Protein AF-A0A926PRQ7-F1 (afdb_monomer_lite)

Sequence (76 aa):
MPRKRTNFVIDDRVLAALKNMARRSNTSVNRFVENVLFELAKEQGEIDASAEPLGETRGRPSDQYEKASDSTQEEI

Structure (mmCIF, N/CA/C/O backbone):
data_AF-A0A926PRQ7-F1
#
_entry.id   AF-A0A926PRQ7-F1
#
loop_
_atom_site.group_PDB
_atom_site.id
_atom_site.type_symbol
_atom_site.label_atom_id
_atom_site.label_alt_id
_atom_site.label_comp_id
_atom_site.label_asym_id
_atom_site.label_entity_id
_atom_site.label_seq_id
_atom_site.pdbx_PDB_ins_code
_atom_site.Cartn_x
_atom_site.Cartn_y
_atom_site.Cartn_z
_atom_site.occupancy
_atom_site.B_iso_or_equiv
_atom_site.auth_seq_id
_atom_site.auth_comp_id
_atom_site.auth_asym_id
_atom_site.auth_atom_id
_atom_site.pdbx_PDB_model_num
ATOM 1 N N . MET A 1 1 ? 4.131 -10.220 12.463 1.00 66.69 1 MET A N 1
ATOM 2 C CA . MET A 1 1 ? 3.612 -11.061 11.362 1.00 66.69 1 MET A CA 1
ATOM 3 C C . MET A 1 1 ? 4.560 -10.982 10.173 1.00 66.69 1 MET A C 1
ATOM 5 O O . MET A 1 1 ? 4.998 -9.876 9.868 1.00 66.69 1 MET A O 1
ATOM 9 N N . PRO A 1 2 ? 4.924 -12.109 9.537 1.00 77.94 2 PRO A N 1
ATOM 10 C CA . PRO A 1 2 ? 5.726 -12.098 8.314 1.00 77.94 2 PRO A CA 1
ATOM 11 C C . PRO A 1 2 ? 4.890 -11.626 7.112 1.00 77.94 2 PRO A C 1
ATOM 13 O O . PRO A 1 2 ? 3.709 -11.957 7.012 1.00 77.94 2 PRO A O 1
ATOM 16 N N . ARG A 1 3 ? 5.498 -10.875 6.182 1.00 82.81 3 ARG A N 1
ATOM 17 C CA . ARG A 1 3 ? 4.847 -10.522 4.907 1.00 82.81 3 ARG A CA 1
ATOM 18 C C . ARG A 1 3 ? 4.765 -11.766 4.014 1.00 82.81 3 ARG A C 1
ATOM 20 O O . ARG A 1 3 ? 5.753 -12.483 3.869 1.00 82.81 3 ARG A O 1
ATOM 27 N N . LYS A 1 4 ? 3.610 -12.005 3.385 1.00 86.31 4 LYS A N 1
ATOM 28 C CA . LYS A 1 4 ? 3.412 -13.081 2.399 1.00 86.31 4 LYS A CA 1
ATOM 29 C C . LYS A 1 4 ? 3.393 -12.491 0.989 1.00 86.31 4 LYS A C 1
ATOM 31 O O . LYS A 1 4 ? 2.692 -11.515 0.744 1.00 86.31 4 LYS A O 1
ATOM 36 N N . ARG A 1 5 ? 4.153 -13.078 0.056 1.00 88.44 5 ARG A N 1
ATOM 37 C CA . ARG A 1 5 ? 4.130 -12.658 -1.354 1.00 88.44 5 ARG A CA 1
ATOM 38 C C . ARG A 1 5 ? 2.825 -13.112 -2.010 1.00 88.44 5 ARG A C 1
ATOM 40 O O . ARG A 1 5 ? 2.537 -14.308 -2.018 1.00 88.44 5 ARG A O 1
ATOM 47 N N . THR A 1 6 ? 2.102 -12.170 -2.607 1.00 88.88 6 THR A N 1
ATOM 48 C CA . THR A 1 6 ? 0.846 -12.403 -3.336 1.00 88.88 6 THR A CA 1
ATOM 49 C C . THR A 1 6 ? 0.918 -11.707 -4.693 1.00 88.88 6 THR A C 1
ATOM 51 O O . THR A 1 6 ? 1.497 -10.627 -4.795 1.00 88.88 6 THR A O 1
ATOM 54 N N . ASN A 1 7 ? 0.345 -12.323 -5.729 1.00 92.25 7 ASN A N 1
ATOM 55 C CA . ASN A 1 7 ? 0.284 -11.756 -7.075 1.00 92.25 7 ASN A CA 1
ATOM 56 C C . ASN A 1 7 ? -1.147 -11.295 -7.375 1.00 92.25 7 ASN A C 1
ATOM 58 O O . ASN A 1 7 ? -2.087 -12.062 -7.174 1.00 92.25 7 ASN A O 1
ATOM 62 N N . PHE A 1 8 ? -1.292 -10.081 -7.902 1.00 91.56 8 PHE A N 1
ATOM 63 C CA . PHE A 1 8 ? -2.555 -9.542 -8.40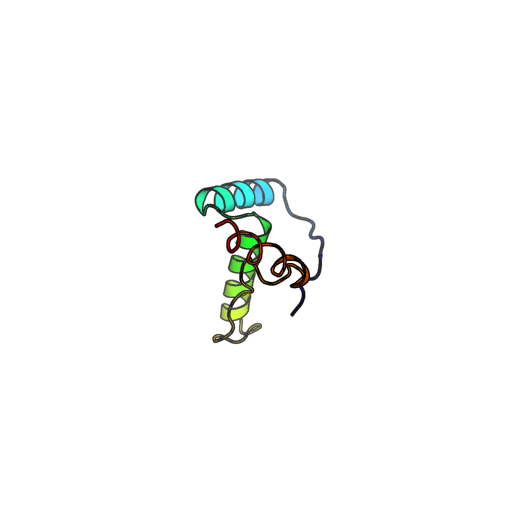6 1.00 91.56 8 PHE A CA 1
ATOM 64 C C . PHE A 1 8 ? -2.413 -9.213 -9.890 1.00 91.56 8 PHE A C 1
ATOM 66 O O . PHE A 1 8 ? -1.347 -8.782 -10.332 1.00 91.56 8 PHE A O 1
ATOM 73 N N . VAL A 1 9 ? -3.491 -9.389 -10.651 1.00 95.56 9 VAL A N 1
ATOM 74 C CA . VAL A 1 9 ? -3.581 -8.891 -12.027 1.00 95.56 9 VAL A CA 1
ATOM 75 C C . VAL A 1 9 ? -4.182 -7.492 -11.962 1.00 95.56 9 VAL A C 1
ATOM 77 O O . VAL A 1 9 ? -5.288 -7.322 -11.457 1.00 95.56 9 VAL A O 1
ATOM 80 N N . ILE A 1 10 ? -3.436 -6.487 -12.418 1.00 94.12 10 ILE A N 1
ATOM 81 C CA . ILE A 1 10 ? -3.803 -5.069 -12.309 1.00 94.12 10 ILE A CA 1
ATOM 82 C C . ILE A 1 10 ? -3.652 -4.417 -13.688 1.00 94.12 10 ILE A C 1
ATOM 84 O O . ILE A 1 10 ? -2.724 -4.744 -14.426 1.00 94.12 10 ILE A O 1
ATOM 88 N N . ASP A 1 11 ? -4.561 -3.498 -14.024 1.00 97.81 11 ASP A N 1
ATOM 89 C CA . ASP A 1 11 ? -4.488 -2.668 -15.233 1.00 97.81 11 ASP A CA 1
ATOM 90 C C . ASP A 1 11 ? -3.169 -1.871 -15.278 1.00 97.81 11 ASP A C 1
ATOM 92 O O . ASP A 1 11 ? -2.733 -1.294 -14.276 1.00 97.81 11 ASP A O 1
ATOM 96 N N . ASP A 1 12 ? -2.531 -1.814 -16.447 1.00 97.38 12 ASP A N 1
ATOM 97 C CA . ASP A 1 12 ? -1.220 -1.174 -16.610 1.00 97.38 12 ASP A CA 1
ATOM 98 C C . ASP A 1 12 ? -1.242 0.332 -16.288 1.00 97.38 12 ASP A C 1
ATOM 100 O O . ASP A 1 12 ? -0.304 0.868 -15.689 1.00 97.38 12 ASP A O 1
ATOM 104 N N . ARG A 1 13 ? -2.352 1.026 -16.570 1.00 97.56 13 ARG A N 1
ATOM 105 C CA . ARG A 1 13 ? -2.514 2.452 -16.234 1.00 97.56 13 ARG A CA 1
ATOM 106 C C . ARG A 1 13 ? -2.524 2.657 -14.724 1.00 97.56 13 ARG A C 1
ATOM 108 O O . ARG A 1 13 ? -1.946 3.624 -14.224 1.00 97.56 13 ARG A O 1
ATOM 115 N N . VAL A 1 14 ? -3.141 1.729 -13.993 1.00 96.88 14 VAL A N 1
ATOM 116 C CA . VAL A 1 14 ? -3.158 1.741 -12.525 1.00 96.88 14 VAL A CA 1
ATOM 117 C C . VAL A 1 14 ? -1.753 1.478 -11.992 1.00 96.88 14 VAL A C 1
ATOM 119 O O . VAL A 1 14 ? -1.282 2.216 -11.126 1.00 96.88 14 VAL A O 1
ATOM 122 N N . LEU A 1 15 ? -1.032 0.502 -12.551 1.00 96.06 15 LEU A N 1
ATOM 123 C CA . LEU A 1 15 ? 0.353 0.229 -12.163 1.00 96.06 15 LEU A CA 1
ATOM 124 C C . LEU A 1 15 ? 1.270 1.444 -12.397 1.00 96.06 15 LEU A C 1
ATOM 126 O O . 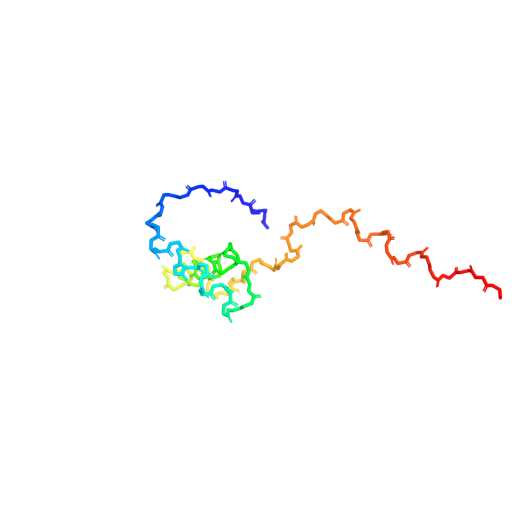LEU A 1 15 ? 2.104 1.765 -11.544 1.00 96.06 15 LEU A O 1
ATOM 130 N N . ALA A 1 16 ? 1.111 2.147 -13.520 1.00 97.56 16 ALA A N 1
ATOM 131 C CA . ALA A 1 16 ? 1.849 3.374 -13.813 1.00 97.56 16 ALA A CA 1
ATOM 132 C C . ALA A 1 16 ? 1.523 4.500 -12.814 1.00 97.56 16 ALA A C 1
ATOM 134 O O . ALA A 1 16 ? 2.431 5.165 -12.303 1.00 97.56 16 ALA A O 1
ATOM 135 N N . ALA A 1 17 ? 0.244 4.683 -12.474 1.00 97.62 17 ALA A N 1
ATOM 136 C CA . ALA A 1 17 ? -0.181 5.658 -11.474 1.00 97.62 17 ALA A CA 1
ATOM 137 C C . ALA A 1 17 ? 0.397 5.344 -10.082 1.00 97.62 17 ALA A C 1
ATOM 139 O O . ALA A 1 17 ? 0.949 6.241 -9.439 1.00 97.62 17 ALA A O 1
ATOM 140 N N . LEU A 1 18 ? 0.352 4.077 -9.649 1.00 96.38 18 LEU A N 1
ATOM 141 C CA . LEU A 1 18 ? 0.938 3.610 -8.386 1.00 96.38 18 LEU A CA 1
ATOM 142 C C . LEU A 1 18 ? 2.446 3.888 -8.320 1.00 96.38 18 LEU A C 1
ATOM 144 O O . LEU A 1 18 ? 2.933 4.406 -7.316 1.00 96.38 18 LEU A O 1
ATOM 148 N N . LYS A 1 19 ? 3.183 3.623 -9.407 1.00 96.31 19 LYS A N 1
ATOM 149 C CA . LYS A 1 19 ? 4.620 3.943 -9.510 1.00 96.31 19 LYS A CA 1
ATOM 150 C C . LYS A 1 19 ? 4.891 5.434 -9.323 1.00 96.31 19 LYS A C 1
ATOM 152 O O . LYS A 1 19 ? 5.808 5.803 -8.592 1.00 96.31 19 LYS A O 1
ATOM 157 N N . ASN A 1 20 ? 4.096 6.292 -9.957 1.00 97.62 20 ASN A N 1
ATOM 158 C CA . ASN A 1 20 ? 4.260 7.740 -9.844 1.00 97.62 20 ASN A CA 1
ATOM 159 C C . ASN A 1 20 ? 3.897 8.259 -8.447 1.00 97.62 20 ASN A C 1
ATOM 161 O O . ASN A 1 20 ? 4.600 9.120 -7.923 1.00 97.62 20 ASN A O 1
ATOM 165 N N . MET A 1 21 ? 2.843 7.723 -7.829 1.00 96.94 21 MET A N 1
ATOM 166 C CA . MET A 1 21 ? 2.465 8.062 -6.454 1.00 96.94 21 MET A CA 1
ATOM 167 C C . MET A 1 21 ? 3.550 7.663 -5.454 1.00 96.94 21 MET A C 1
ATOM 169 O O . MET A 1 21 ? 3.995 8.505 -4.681 1.00 96.94 21 MET A O 1
ATOM 173 N N . ALA A 1 22 ? 4.054 6.431 -5.542 1.00 95.44 22 ALA A N 1
ATOM 174 C CA . ALA A 1 22 ? 5.113 5.945 -4.663 1.00 95.44 22 ALA A CA 1
ATOM 175 C C . ALA A 1 22 ? 6.388 6.803 -4.758 1.00 95.44 22 ALA A C 1
ATOM 177 O O . ALA A 1 22 ? 6.963 7.173 -3.736 1.00 95.44 22 ALA A O 1
ATOM 178 N N . ARG A 1 23 ? 6.777 7.206 -5.979 1.00 95.38 23 ARG A N 1
ATOM 179 C CA . ARG A 1 23 ? 7.903 8.130 -6.207 1.00 95.38 23 ARG A CA 1
ATOM 180 C C . ARG A 1 23 ? 7.693 9.486 -5.535 1.00 95.38 23 ARG A C 1
ATOM 182 O O . ARG A 1 23 ? 8.610 9.975 -4.888 1.00 95.38 23 ARG A O 1
ATOM 189 N N . ARG A 1 24 ? 6.500 10.083 -5.661 1.00 95.50 24 ARG A N 1
ATOM 190 C CA . ARG A 1 24 ? 6.175 11.366 -5.004 1.00 95.50 24 ARG A CA 1
ATOM 191 C C . ARG A 1 24 ? 6.225 11.267 -3.481 1.00 95.50 24 ARG A C 1
ATOM 193 O O . ARG A 1 24 ? 6.603 12.230 -2.828 1.00 95.50 24 ARG A O 1
ATOM 200 N N . SER A 1 25 ? 5.878 10.107 -2.935 1.00 91.31 25 SER A N 1
ATOM 201 C CA . SER A 1 25 ? 5.934 9.815 -1.500 1.00 91.31 25 SER A CA 1
ATOM 202 C C . SER A 1 25 ? 7.294 9.281 -1.028 1.00 91.31 25 SER A C 1
ATOM 204 O O . SER A 1 25 ? 7.390 8.830 0.108 1.00 91.31 25 SER A O 1
ATOM 206 N N . ASN A 1 26 ? 8.327 9.297 -1.883 1.00 92.31 26 ASN A N 1
ATOM 207 C CA . ASN A 1 26 ? 9.669 8.774 -1.603 1.00 92.31 26 ASN A CA 1
ATOM 208 C C . ASN A 1 26 ? 9.668 7.362 -0.977 1.00 92.31 26 ASN A C 1
ATOM 210 O O . ASN A 1 26 ? 10.411 7.076 -0.042 1.00 92.31 26 ASN A O 1
ATOM 214 N N . THR A 1 27 ? 8.802 6.476 -1.472 1.00 91.50 27 THR A N 1
ATOM 215 C CA . THR A 1 27 ? 8.668 5.107 -0.964 1.00 91.50 27 THR A CA 1
ATOM 216 C C . THR A 1 27 ? 8.595 4.093 -2.107 1.00 91.50 27 THR A C 1
ATOM 218 O O . THR A 1 27 ? 8.413 4.442 -3.276 1.00 91.50 27 THR A O 1
ATOM 221 N N . SER A 1 28 ? 8.751 2.807 -1.791 1.00 91.56 28 SER A N 1
ATOM 222 C CA . SER A 1 28 ? 8.582 1.742 -2.784 1.00 91.56 28 SER A CA 1
ATOM 223 C C . SER A 1 28 ? 7.105 1.548 -3.141 1.00 91.56 28 SER A C 1
ATOM 225 O O . SER A 1 28 ? 6.221 1.779 -2.320 1.00 91.56 28 SER A O 1
ATOM 227 N N . VAL A 1 29 ? 6.820 1.054 -4.351 1.00 92.69 29 VAL A N 1
ATOM 228 C CA . VAL A 1 29 ? 5.437 0.757 -4.776 1.00 92.69 29 VAL A CA 1
ATOM 229 C C . VAL A 1 29 ? 4.758 -0.219 -3.819 1.00 92.69 29 VAL A C 1
ATOM 231 O O . VAL A 1 29 ? 3.613 -0.006 -3.444 1.00 92.69 29 VAL A O 1
ATOM 234 N N . ASN A 1 30 ? 5.480 -1.247 -3.370 1.00 91.00 30 ASN A N 1
ATOM 235 C CA . ASN A 1 30 ? 4.943 -2.230 -2.432 1.00 91.00 30 ASN A CA 1
ATOM 236 C C . ASN A 1 30 ? 4.564 -1.586 -1.098 1.00 91.00 30 ASN A C 1
ATOM 238 O O . ASN A 1 30 ? 3.482 -1.847 -0.588 1.00 91.00 30 ASN A O 1
ATOM 242 N N . ARG A 1 31 ? 5.427 -0.717 -0.559 1.00 90.19 31 ARG A N 1
ATOM 243 C CA . ARG A 1 31 ? 5.167 -0.019 0.704 1.00 90.19 31 ARG A CA 1
ATOM 244 C C . ARG A 1 31 ? 4.000 0.956 0.579 1.00 90.19 31 ARG A C 1
ATOM 246 O O . ARG A 1 31 ? 3.151 1.000 1.462 1.00 90.19 31 ARG A O 1
ATOM 253 N N . PHE A 1 32 ? 3.945 1.696 -0.527 1.00 93.12 32 PHE A N 1
ATOM 254 C CA . PHE A 1 32 ? 2.837 2.596 -0.831 1.00 93.12 32 PHE A CA 1
ATOM 255 C C . PHE A 1 32 ? 1.505 1.841 -0.870 1.00 93.12 32 PHE A C 1
ATOM 257 O O . PHE A 1 32 ? 0.562 2.215 -0.179 1.00 93.12 32 PHE A O 1
ATOM 264 N N . VAL A 1 33 ? 1.449 0.752 -1.641 1.00 93.69 33 VAL A N 1
ATOM 265 C CA . VAL A 1 33 ? 0.247 -0.077 -1.779 1.00 93.69 33 VAL A CA 1
ATOM 266 C C . VAL A 1 33 ? -0.137 -0.712 -0.445 1.00 93.69 33 VAL A C 1
ATOM 268 O O . VAL A 1 33 ? -1.309 -0.680 -0.092 1.00 93.69 33 VAL A O 1
ATOM 271 N N . GLU A 1 34 ? 0.825 -1.238 0.318 1.00 92.56 34 GLU A N 1
ATOM 272 C CA . GLU A 1 34 ? 0.569 -1.807 1.646 1.00 92.56 34 GLU A CA 1
ATOM 273 C C . GLU A 1 34 ? -0.075 -0.773 2.574 1.00 92.56 34 GLU A C 1
ATOM 275 O O . GLU A 1 34 ? -1.102 -1.073 3.165 1.00 92.56 34 GLU A O 1
ATOM 280 N N . ASN A 1 35 ? 0.455 0.452 2.645 1.00 92.69 35 ASN A N 1
ATOM 281 C CA . ASN A 1 35 ? -0.117 1.505 3.491 1.00 92.69 35 ASN A CA 1
ATOM 282 C C . ASN A 1 35 ? -1.537 1.889 3.062 1.00 92.69 35 ASN A C 1
ATOM 284 O O . ASN A 1 35 ? -2.426 1.958 3.901 1.00 92.69 35 ASN A O 1
ATOM 288 N N . VAL A 1 36 ? -1.759 2.107 1.762 1.00 94.12 36 VAL A N 1
ATOM 289 C CA . VAL A 1 36 ? -3.084 2.483 1.243 1.00 94.12 36 VAL A CA 1
ATOM 290 C C . VAL A 1 36 ? -4.112 1.388 1.518 1.00 94.12 36 VAL A C 1
ATOM 292 O O . VAL A 1 36 ? -5.213 1.680 1.974 1.00 94.12 36 VAL A O 1
ATOM 295 N N . LEU A 1 37 ? -3.759 0.126 1.267 1.00 94.44 37 LEU A N 1
ATOM 296 C CA . LEU A 1 37 ? -4.657 -1.000 1.520 1.00 94.44 37 LEU A CA 1
ATOM 297 C C . LEU A 1 37 ? -4.880 -1.238 3.014 1.00 94.44 37 LEU A C 1
ATOM 299 O O . LEU A 1 37 ? -5.971 -1.646 3.396 1.00 94.44 37 LEU A O 1
ATOM 303 N N . PHE A 1 38 ? -3.872 -0.986 3.850 1.00 94.81 38 PHE A N 1
ATOM 304 C CA . PHE A 1 38 ? -3.993 -1.115 5.297 1.00 94.81 38 PHE A CA 1
ATOM 305 C C . PHE A 1 38 ? -4.974 -0.087 5.862 1.00 94.81 38 PHE A C 1
ATOM 307 O O . PHE A 1 38 ? -5.891 -0.469 6.581 1.00 94.81 38 PHE A O 1
ATOM 314 N N . GLU A 1 39 ? -4.840 1.188 5.486 1.00 94.19 39 GLU A N 1
ATOM 315 C CA . GLU A 1 39 ? -5.786 2.230 5.904 1.00 94.19 39 GLU A CA 1
ATOM 316 C C . GLU A 1 39 ? -7.195 1.959 5.371 1.00 94.19 39 GLU A C 1
ATOM 318 O O . GLU A 1 39 ? -8.152 1.994 6.139 1.00 94.19 39 GLU A O 1
ATOM 323 N N . LEU A 1 40 ? -7.328 1.564 4.099 1.00 96.19 40 LEU A N 1
ATOM 324 C CA . LEU A 1 40 ? -8.625 1.176 3.542 1.00 96.19 40 LEU A CA 1
ATOM 325 C C . LEU A 1 40 ? -9.259 0.023 4.337 1.00 96.19 40 LEU A C 1
ATOM 327 O O . LEU A 1 40 ? -10.445 0.061 4.645 1.00 96.19 40 LEU A O 1
ATOM 331 N N . ALA A 1 41 ? -8.486 -1.000 4.702 1.00 96.12 41 ALA A N 1
ATOM 332 C CA . ALA A 1 41 ? -8.993 -2.123 5.484 1.00 96.12 41 ALA A CA 1
ATOM 333 C C . ALA A 1 41 ? -9.389 -1.719 6.917 1.00 96.12 41 ALA A C 1
ATOM 335 O O . ALA A 1 41 ? -10.3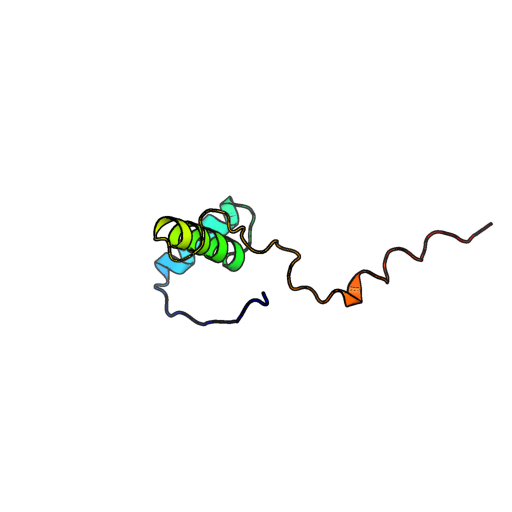44 -2.279 7.454 1.00 96.12 41 ALA A O 1
ATOM 336 N N . LYS A 1 42 ? -8.718 -0.725 7.519 1.00 95.81 42 LYS A N 1
ATOM 337 C CA . LYS A 1 42 ? -9.140 -0.129 8.799 1.00 95.81 42 LYS A CA 1
ATOM 338 C C . LYS A 1 42 ? -10.461 0.616 8.665 1.00 95.81 42 LYS A C 1
ATOM 340 O O . LYS A 1 42 ? -11.350 0.427 9.489 1.00 95.81 42 LYS A O 1
ATOM 345 N N . GLU A 1 43 ? -10.610 1.424 7.618 1.00 95.31 43 GLU A N 1
ATOM 346 C CA . GLU A 1 43 ? -11.852 2.154 7.334 1.00 95.31 43 GLU A CA 1
ATOM 347 C C . GLU A 1 43 ? -13.042 1.209 7.128 1.00 95.31 43 GLU A C 1
ATOM 349 O O . GLU A 1 43 ? -14.158 1.529 7.532 1.00 95.31 43 GLU A O 1
ATOM 354 N N . GLN A 1 44 ? -12.807 0.033 6.538 1.00 96.62 44 GLN A N 1
ATOM 355 C CA . GLN A 1 44 ? -13.830 -1.004 6.365 1.00 96.62 44 GLN A CA 1
ATOM 356 C C . GLN A 1 44 ? -14.039 -1.889 7.609 1.00 96.62 44 GLN A C 1
ATOM 358 O O . GLN A 1 44 ? -14.935 -2.729 7.607 1.00 96.62 44 GLN A O 1
ATOM 363 N N . GLY A 1 45 ? -13.242 -1.721 8.670 1.00 95.25 45 GLY A N 1
ATOM 364 C CA . GLY A 1 45 ? -13.334 -2.521 9.897 1.00 95.25 45 GLY A CA 1
ATOM 365 C C . GLY A 1 45 ? -12.765 -3.943 9.793 1.00 95.25 45 GLY A C 1
ATOM 366 O O . GLY A 1 45 ? -12.947 -4.735 10.714 1.00 95.25 45 GLY A O 1
ATOM 367 N N . GLU A 1 46 ? -12.059 -4.268 8.706 1.00 96.50 46 GLU A N 1
ATOM 368 C CA . GLU A 1 46 ? -11.383 -5.563 8.502 1.00 96.50 46 GLU A CA 1
ATOM 369 C C . GLU A 1 46 ? -10.050 -5.646 9.265 1.00 96.50 46 GLU A C 1
ATOM 371 O O . GLU A 1 46 ? -9.548 -6.728 9.577 1.00 96.50 46 GLU A O 1
ATOM 376 N N . ILE A 1 47 ? -9.463 -4.489 9.575 1.00 93.56 47 ILE A N 1
ATOM 377 C CA . ILE A 1 47 ? -8.308 -4.342 10.459 1.00 93.56 47 ILE A CA 1
ATOM 378 C C . ILE A 1 47 ? -8.713 -3.440 11.626 1.00 93.56 47 ILE A C 1
ATOM 380 O O . ILE A 1 47 ? -9.423 -2.453 11.446 1.00 93.56 47 ILE A O 1
ATOM 384 N N . ASP A 1 48 ? -8.236 -3.766 12.828 1.00 92.06 48 ASP A N 1
ATOM 385 C CA . ASP A 1 48 ? -8.474 -2.955 14.020 1.00 92.06 48 ASP A CA 1
ATOM 386 C C . ASP A 1 48 ? -7.985 -1.504 13.824 1.00 92.06 48 ASP A C 1
ATOM 388 O O . ASP A 1 48 ? -6.882 -1.260 13.326 1.00 92.06 48 ASP A O 1
ATOM 392 N N . ALA A 1 49 ? -8.788 -0.525 14.243 1.00 89.12 49 ALA A N 1
ATOM 393 C CA . ALA A 1 49 ? -8.481 0.897 14.076 1.00 89.12 49 ALA A CA 1
ATOM 394 C C . ALA A 1 49 ? -7.190 1.340 14.799 1.00 89.12 49 ALA A C 1
ATOM 396 O O . ALA A 1 49 ? -6.546 2.308 14.383 1.00 89.12 49 ALA A O 1
ATOM 397 N N . SER A 1 50 ? -6.784 0.622 15.847 1.00 89.62 50 SER A N 1
ATOM 398 C CA . SER A 1 50 ? -5.534 0.839 16.585 1.00 89.62 50 SER A CA 1
ATOM 399 C C . SER A 1 50 ? -4.330 0.105 15.989 1.00 89.62 50 SER A C 1
ATOM 401 O O . SER A 1 50 ? -3.201 0.335 16.420 1.00 89.62 50 SER A O 1
ATOM 403 N N . ALA A 1 51 ? -4.534 -0.759 14.990 1.00 89.31 51 ALA A N 1
ATOM 404 C CA . ALA A 1 51 ? -3.435 -1.469 14.358 1.00 89.31 51 ALA A CA 1
ATOM 405 C C . ALA A 1 51 ? -2.530 -0.509 13.570 1.00 89.31 51 ALA A C 1
ATOM 407 O O . ALA A 1 51 ? -2.992 0.420 12.893 1.00 89.31 51 ALA A O 1
ATOM 408 N N . GLU A 1 52 ? -1.227 -0.785 13.632 1.00 86.50 52 GLU A N 1
ATOM 409 C CA . GLU A 1 52 ? -0.188 -0.051 12.915 1.00 86.50 52 GLU A CA 1
ATOM 410 C C . GLU A 1 52 ? 0.389 -0.888 11.761 1.00 86.50 52 GLU A C 1
ATOM 412 O O . GLU A 1 52 ? 0.647 -2.090 11.932 1.00 86.50 52 GLU A O 1
ATOM 417 N N . PRO A 1 53 ? 0.671 -0.270 10.598 1.00 84.38 53 PRO A N 1
ATOM 418 C CA . PRO A 1 53 ? 1.358 -0.937 9.501 1.00 84.38 53 PRO A CA 1
ATOM 419 C C . PRO A 1 53 ? 2.732 -1.474 9.923 1.00 84.38 53 PRO A C 1
ATOM 421 O O . PRO A 1 53 ? 3.438 -0.899 10.753 1.00 84.38 53 PRO A O 1
ATOM 424 N N . LEU A 1 54 ? 3.192 -2.548 9.280 1.00 82.88 54 LEU A N 1
ATOM 425 C CA . LEU A 1 54 ? 4.543 -3.062 9.513 1.00 82.88 54 LEU A CA 1
ATOM 426 C C . LEU A 1 54 ? 5.600 -2.031 9.083 1.00 82.88 54 LEU A C 1
ATOM 428 O O . LEU A 1 54 ? 5.621 -1.619 7.928 1.00 82.88 54 LEU A O 1
ATOM 432 N N . GLY A 1 55 ? 6.512 -1.652 9.985 1.00 75.25 55 GLY A N 1
ATOM 433 C CA . GLY A 1 55 ? 7.641 -0.769 9.665 1.00 75.25 55 GLY A CA 1
ATOM 434 C C . GLY A 1 55 ? 8.552 -1.307 8.548 1.00 75.25 55 GLY A C 1
ATOM 435 O O . GLY A 1 55 ? 8.569 -2.507 8.256 1.00 75.25 55 GLY A O 1
ATOM 436 N N . GLU A 1 56 ? 9.335 -0.421 7.929 1.00 64.31 56 GLU A N 1
ATOM 437 C CA . GLU A 1 56 ? 10.234 -0.761 6.809 1.00 64.31 56 GLU A CA 1
ATOM 438 C C . GLU A 1 56 ? 11.286 -1.817 7.173 1.00 64.31 56 GLU A C 1
ATOM 440 O O . GLU A 1 56 ? 11.622 -2.667 6.352 1.00 64.31 56 GLU A O 1
ATOM 445 N N . THR A 1 57 ? 11.755 -1.823 8.422 1.00 62.12 57 THR A N 1
ATOM 446 C CA . THR A 1 57 ? 12.762 -2.771 8.925 1.00 62.12 57 THR A CA 1
ATOM 447 C C . THR A 1 57 ? 12.175 -4.097 9.406 1.00 62.12 57 THR A C 1
ATOM 449 O O . THR A 1 57 ? 12.911 -5.066 9.606 1.00 62.12 57 THR A O 1
ATOM 452 N N . ARG A 1 58 ? 10.849 -4.194 9.576 1.00 55.31 58 ARG A N 1
ATOM 453 C CA . ARG A 1 58 ? 10.205 -5.434 10.027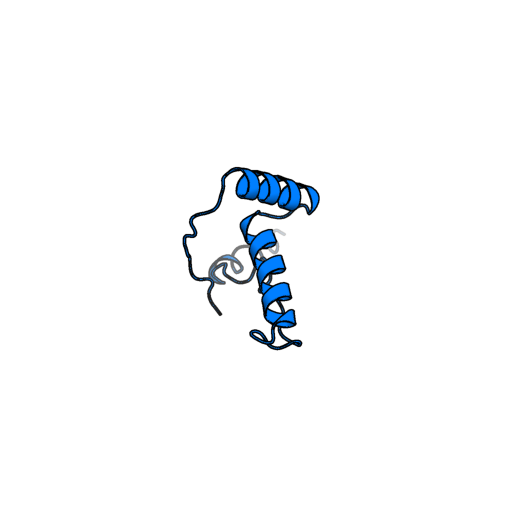 1.00 55.31 58 ARG A CA 1
ATOM 454 C C . ARG A 1 58 ? 10.222 -6.446 8.883 1.00 55.31 58 ARG A C 1
ATOM 456 O O . ARG A 1 58 ? 9.485 -6.288 7.915 1.00 55.31 58 ARG A O 1
ATOM 463 N N . GLY A 1 59 ? 11.064 -7.476 8.989 1.00 52.75 59 GLY A N 1
ATOM 464 C CA . GLY A 1 59 ? 11.213 -8.538 7.985 1.00 52.75 59 GLY A CA 1
ATOM 465 C C . GLY A 1 59 ? 12.638 -8.745 7.461 1.00 52.75 59 GLY A C 1
ATOM 466 O O . GLY A 1 59 ? 12.853 -9.682 6.696 1.00 52.75 59 GLY A O 1
ATOM 467 N N . ARG A 1 60 ? 13.615 -7.930 7.881 1.00 50.47 60 ARG A N 1
ATOM 468 C CA . ARG A 1 60 ? 15.028 -8.318 7.780 1.00 50.47 60 ARG A CA 1
ATOM 469 C C . ARG A 1 60 ? 15.300 -9.330 8.904 1.00 50.47 60 ARG A C 1
ATOM 471 O O . ARG A 1 60 ? 14.947 -9.020 10.042 1.00 50.47 60 ARG A O 1
ATOM 478 N N . PRO A 1 61 ? 15.858 -10.522 8.629 1.00 44.22 61 PRO A N 1
ATOM 479 C CA . PRO A 1 61 ? 16.343 -11.403 9.687 1.00 44.22 61 PRO A CA 1
ATOM 480 C C . PRO A 1 61 ? 17.266 -10.606 10.613 1.00 44.22 61 PRO A C 1
ATOM 482 O O . PRO A 1 61 ? 18.138 -9.877 10.135 1.00 44.22 61 PRO A O 1
ATOM 485 N N . SER A 1 62 ? 17.044 -10.712 11.921 1.00 50.47 62 SER A N 1
ATOM 486 C CA . SER A 1 62 ? 17.809 -10.009 12.957 1.00 50.47 62 SER A CA 1
ATOM 487 C C . SER A 1 62 ? 19.306 -10.354 12.940 1.00 50.47 62 SER A C 1
ATOM 489 O O . SER A 1 62 ? 20.106 -9.601 13.483 1.00 50.47 62 SER A O 1
ATOM 491 N N . ASP A 1 63 ? 19.696 -11.429 12.249 1.00 48.69 63 ASP A N 1
ATOM 492 C CA . ASP A 1 63 ? 21.061 -11.974 12.204 1.00 48.69 63 ASP A CA 1
ATOM 493 C C . ASP A 1 63 ? 22.113 -11.078 11.521 1.00 48.69 63 ASP A C 1
ATOM 495 O O . ASP A 1 63 ? 23.275 -11.459 11.420 1.00 48.69 63 ASP A O 1
ATOM 499 N N . GLN A 1 64 ? 21.751 -9.890 11.025 1.00 47.69 64 GLN A N 1
ATOM 500 C CA . GLN A 1 64 ? 22.710 -8.966 10.396 1.00 47.69 64 GLN A CA 1
ATOM 501 C C . GLN A 1 64 ? 22.999 -7.694 11.203 1.00 47.69 64 GLN A C 1
ATOM 503 O O . GLN A 1 64 ? 23.762 -6.856 10.728 1.00 47.69 64 GLN A O 1
ATOM 508 N N . TYR A 1 65 ? 22.437 -7.534 12.406 1.00 49.66 65 TYR A N 1
ATOM 509 C CA . TYR A 1 65 ? 22.712 -6.353 13.240 1.00 49.66 65 TYR A CA 1
ATOM 510 C C . TYR A 1 65 ? 23.846 -6.536 14.265 1.00 49.66 65 TYR A C 1
ATOM 512 O O . TYR A 1 65 ? 24.367 -5.532 14.738 1.00 49.66 65 TYR A O 1
ATOM 520 N N . GLU A 1 66 ? 24.315 -7.759 14.541 1.00 48.66 66 GLU A N 1
ATOM 521 C CA . GLU A 1 66 ? 25.429 -7.991 15.488 1.00 48.66 66 GLU A CA 1
ATOM 522 C C . GLU A 1 66 ? 26.833 -7.732 14.909 1.00 48.66 66 GLU A C 1
ATOM 524 O O . GLU A 1 66 ? 27.805 -7.671 15.652 1.00 48.66 66 GLU A O 1
ATOM 529 N N . LYS A 1 67 ? 26.983 -7.535 13.593 1.00 46.72 67 LYS A N 1
ATOM 530 C CA . LYS A 1 67 ? 28.305 -7.386 12.944 1.00 46.72 67 LYS A CA 1
ATOM 531 C C . LYS A 1 67 ? 28.773 -5.941 12.727 1.00 46.72 67 LYS A C 1
ATOM 533 O O . LYS A 1 67 ? 29.840 -5.755 12.153 1.00 46.72 67 LYS A O 1
ATOM 538 N N . ALA A 1 68 ? 28.001 -4.930 13.133 1.00 49.75 68 ALA A N 1
ATOM 539 C CA . ALA A 1 68 ? 28.315 -3.523 12.842 1.00 49.75 68 AL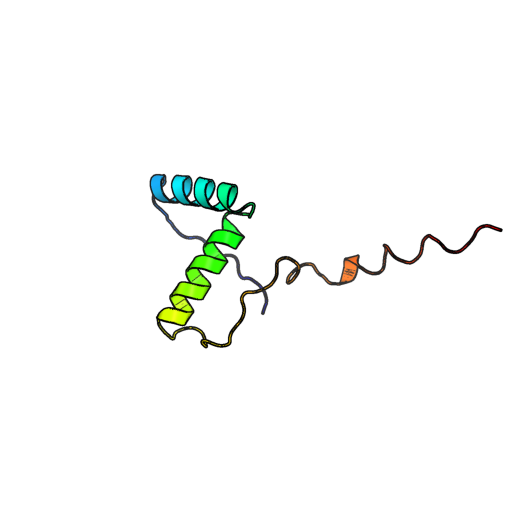A A CA 1
ATOM 540 C C . ALA A 1 68 ? 28.703 -2.672 14.066 1.00 49.75 68 ALA A C 1
ATOM 542 O O . ALA A 1 68 ? 29.073 -1.516 13.889 1.00 49.75 68 ALA A O 1
ATOM 543 N N . SER A 1 69 ? 28.634 -3.209 15.289 1.00 51.59 69 SER A N 1
ATOM 544 C CA . SER A 1 69 ? 28.951 -2.461 16.518 1.00 51.59 69 SER A CA 1
ATOM 545 C C . SER A 1 69 ? 30.251 -2.883 17.212 1.00 51.59 69 SER A C 1
ATOM 547 O O . SER A 1 69 ? 30.568 -2.309 18.246 1.00 51.59 69 SER A O 1
ATOM 549 N N . ASP A 1 70 ? 31.006 -3.840 16.658 1.00 51.72 70 ASP A N 1
ATOM 550 C CA . ASP A 1 70 ? 32.168 -4.461 17.326 1.00 51.72 70 ASP A CA 1
ATOM 551 C C . ASP A 1 70 ? 33.518 -4.199 16.626 1.00 51.72 70 ASP A C 1
ATOM 553 O O . ASP A 1 70 ? 34.446 -4.992 16.707 1.00 51.72 70 ASP A O 1
ATOM 557 N N . SER A 1 71 ? 33.653 -3.100 15.876 1.00 51.16 71 SER A N 1
ATOM 558 C CA . SER A 1 71 ? 34.914 -2.775 15.182 1.00 51.16 71 SER A CA 1
ATOM 559 C C . SER A 1 71 ? 35.408 -1.348 15.412 1.00 51.16 71 SER A C 1
ATOM 561 O O . SER A 1 71 ? 36.038 -0.753 14.540 1.00 51.16 71 SER A O 1
ATOM 563 N N . THR A 1 72 ? 35.127 -0.754 16.574 1.00 52.78 72 THR A N 1
ATOM 564 C CA . THR A 1 72 ? 35.735 0.539 16.946 1.00 52.78 72 THR A CA 1
ATOM 565 C C . THR A 1 72 ? 35.994 0.642 18.444 1.00 52.78 72 THR A C 1
ATOM 567 O O . THR A 1 72 ? 35.606 1.625 19.057 1.00 52.78 72 THR A O 1
ATOM 570 N N . GLN A 1 73 ? 36.643 -0.357 19.044 1.00 51.09 73 GLN A N 1
ATOM 571 C CA . GLN A 1 73 ? 37.386 -0.183 20.297 1.00 51.09 73 GLN A CA 1
ATOM 572 C C . GLN A 1 73 ? 38.551 -1.178 20.330 1.00 51.09 73 GLN A C 1
ATOM 574 O O . GLN A 1 73 ? 38.411 -2.240 20.910 1.00 51.09 73 GLN A O 1
ATOM 579 N N . GLU A 1 74 ? 39.657 -0.857 19.655 1.00 44.12 74 GLU A N 1
ATOM 580 C CA . GLU A 1 74 ? 41.030 -1.220 20.053 1.00 44.12 74 GLU A CA 1
ATOM 581 C C . GLU A 1 74 ? 42.011 -0.718 18.981 1.00 44.12 74 GLU A C 1
ATOM 583 O O . GLU A 1 74 ? 42.155 -1.327 17.930 1.00 44.12 74 GLU A O 1
ATOM 588 N N . GLU A 1 75 ? 42.655 0.421 19.240 1.00 42.12 75 GLU A N 1
ATOM 589 C CA . GLU A 1 75 ? 44.084 0.624 18.965 1.00 42.12 75 GLU A CA 1
ATOM 590 C C . GLU A 1 75 ? 44.562 1.881 19.720 1.00 42.12 75 GLU A C 1
ATOM 592 O O . GLU A 1 75 ? 44.243 3.007 19.346 1.00 42.12 75 GLU A O 1
ATOM 597 N N . ILE A 1 76 ? 45.199 1.597 20.866 1.00 44.56 76 ILE A N 1
ATOM 598 C CA . ILE A 1 76 ? 46.329 2.248 21.568 1.00 44.56 76 ILE A CA 1
ATOM 599 C C . ILE A 1 76 ? 46.516 3.765 21.405 1.00 44.56 76 ILE A C 1
ATOM 601 O O . ILE 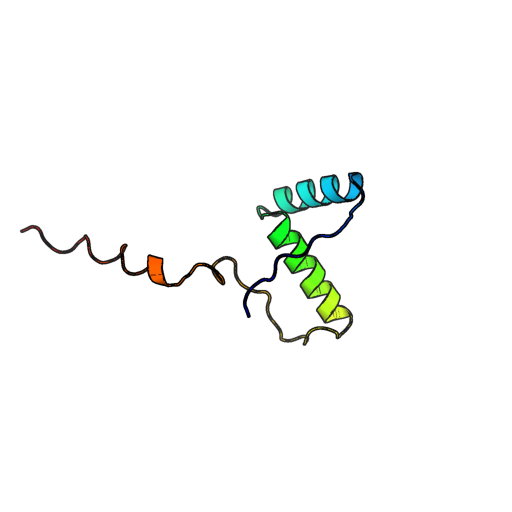A 1 76 ? 46.946 4.215 20.321 1.00 44.56 76 ILE A O 1
#

Radius of gyration: 18.25 Å; chains: 1; bounding box: 60×24×38 Å

Secondary structure (DSSP, 8-state):
-PPPP------HHHHHHHHHHHHHTTS-HHHHHHHHHHHHHHHTTSS-TT--PPPTTBTB-GGGSTTSSSSSS---

pLDDT: mean 80.57, std 19.47, range [42.12, 97.81]

Foldseek 3Di:
DADDDDDDDDDVVVVVVLCVVCVVVVHDSVVSVQVVVQVVCCVVVVDPVPDDGDDPPPHDPPVPPVPPPPPPPDDD